Protein AF-A0A4Y7IN38-F1 (afdb_monomer)

Sequence (156 aa):
MLIAVIPCFYIYSQKESSSGGVGSVGTSLASLDLTDNRNEDHNEEEAWEEEGYEYDRALHVDRTYLKFMKRMNAFPEQCFRYSYGGKPLLATREIEKPGKCVICDGPQHYEMQLMPPLLFFLREACDSSTQYPEDWNWMTLITYTCSKVIPDLFLN

Mean predicted aligned error: 15.58 Å

Foldseek 3Di:
DDDLPLPPVPDDDDDDDPPDDDDDPDPPPDDDDDDDDDDDDDDDPPPPDPPDDPPPVVVPQDPLLVQLVVVCVVPVQDQKFFDWQDDDSDNDPDDDQDAADPPPSADKGWGMKGAQNNLVSVVVSDDPVDDDPPPPGDGMDTDIDGPDDDVPPVDD

Organism: Papaver somniferum (NCBI:txid3469)

Secondary structure (DSSP, 8-state):
-------GGG----PPP-------------------------------------HHHHTTS-HHHHHHHHHHHHSTT--EEE-TTS----SSS--PPP-B-TTT-PBEEEEEEE-TTHHHHHHHHS-TT----TT---S-EEEEEESS--TTSS--

pLDDT: mean 70.79, std 19.84, range [33.31, 94.12]

Solvent-accessible surface area (backbone atoms only — not comparable to full-atom values): 10754 Å² total; per-residue (Å²): 133,83,77,74,71,73,68,70,89,74,71,75,91,74,83,82,75,81,75,70,85,78,74,93,75,72,84,79,84,74,80,89,82,80,89,80,82,88,83,91,81,90,79,80,88,76,81,74,75,83,78,77,80,65,67,72,70,65,71,70,60,51,69,44,33,53,52,34,49,57,50,43,71,75,43,67,78,48,36,60,51,80,42,74,71,50,80,84,84,44,63,53,94,75,74,84,77,78,62,59,27,93,85,75,68,39,60,47,32,42,35,36,33,40,28,50,50,37,56,57,57,55,55,71,58,45,56,99,84,63,84,70,65,95,78,79,73,64,77,64,50,77,44,70,40,59,72,61,87,71,89,71,81,84,74,130

Radius of gyration: 23.97 Å; Cα contacts (8 Å, |Δi|>4): 118; chains: 1; bounding box: 71×48×46 Å

InterPro domains:
  IPR007320 Programmed cell death protein 2, C-terminal [PF04194] (62-148)

Structure (mmCIF, N/CA/C/O backbone):
data_AF-A0A4Y7IN38-F1
#
_entry.id   AF-A0A4Y7IN38-F1
#
loop_
_atom_site.group_PDB
_atom_site.id
_atom_site.type_symbol
_atom_site.label_atom_id
_atom_site.label_alt_id
_atom_site.label_comp_id
_atom_site.label_asym_id
_atom_site.label_entity_id
_atom_site.label_seq_id
_atom_site.pdbx_PDB_ins_code
_atom_site.Cartn_x
_atom_site.Cartn_y
_atom_site.Cartn_z
_atom_site.occupancy
_atom_site.B_iso_or_equiv
_atom_site.auth_seq_id
_atom_site.auth_comp_id
_atom_site.auth_asym_id
_atom_site.auth_atom_id
_atom_site.pdbx_PDB_model_num
ATOM 1 N N . MET A 1 1 ? -11.215 -17.875 -20.459 1.00 36.88 1 MET A N 1
ATOM 2 C CA . MET A 1 1 ? -11.097 -17.105 -19.206 1.00 36.88 1 MET A CA 1
ATOM 3 C C . MET A 1 1 ? -9.764 -17.502 -18.592 1.00 36.88 1 MET A C 1
ATOM 5 O O . MET A 1 1 ? -9.693 -18.516 -17.912 1.00 36.88 1 MET A O 1
ATOM 9 N N . LEU A 1 2 ? -8.679 -16.828 -18.976 1.00 40.97 2 LEU A N 1
ATOM 10 C CA . LEU A 1 2 ? -7.387 -17.047 -18.331 1.00 40.97 2 LEU A CA 1
ATOM 11 C C . LEU A 1 2 ? -7.443 -16.269 -17.021 1.00 40.97 2 LEU A C 1
ATOM 13 O O . LEU A 1 2 ? -7.558 -15.048 -17.021 1.00 40.97 2 LEU A O 1
ATOM 17 N N . ILE A 1 3 ? -7.477 -16.990 -15.906 1.00 47.12 3 ILE A N 1
ATOM 18 C CA . ILE A 1 3 ? -7.227 -16.385 -14.604 1.00 47.12 3 ILE A CA 1
ATOM 19 C C . ILE A 1 3 ? -5.763 -15.962 -14.664 1.00 47.12 3 ILE A C 1
ATOM 21 O O . ILE A 1 3 ? -4.897 -16.821 -14.826 1.00 47.12 3 ILE A O 1
ATOM 25 N N . ALA A 1 4 ? -5.495 -14.659 -14.595 1.00 50.00 4 ALA A N 1
ATOM 26 C CA . ALA A 1 4 ? -4.148 -14.149 -14.399 1.00 50.00 4 ALA A CA 1
ATOM 27 C C . ALA A 1 4 ? -3.661 -14.648 -13.033 1.00 50.00 4 ALA A C 1
ATOM 29 O O . ALA A 1 4 ? -3.913 -14.045 -11.990 1.00 50.00 4 ALA A O 1
ATOM 30 N N . VAL A 1 5 ? -3.042 -15.826 -13.022 1.00 48.16 5 VAL A N 1
ATOM 31 C CA . VAL A 1 5 ? -2.386 -16.363 -11.839 1.00 48.16 5 VAL A CA 1
ATOM 32 C C . VAL A 1 5 ? -1.049 -15.649 -11.770 1.00 48.16 5 VAL A C 1
ATOM 34 O O . VAL A 1 5 ? -0.117 -16.018 -12.480 1.00 48.16 5 VAL A O 1
ATOM 37 N N . ILE A 1 6 ? -0.959 -14.613 -10.933 1.00 54.38 6 ILE A N 1
ATOM 38 C CA . ILE A 1 6 ? 0.343 -14.067 -10.546 1.00 54.38 6 ILE A CA 1
ATOM 39 C C . ILE A 1 6 ? 1.104 -15.243 -9.927 1.00 54.38 6 ILE A C 1
ATOM 41 O O . ILE A 1 6 ? 0.622 -15.795 -8.931 1.00 54.38 6 ILE A O 1
ATOM 45 N N . PRO A 1 7 ? 2.232 -15.690 -10.509 1.00 50.72 7 PRO A N 1
ATOM 46 C CA . PRO A 1 7 ? 2.936 -16.850 -9.999 1.00 50.72 7 PRO A CA 1
ATOM 47 C C . PRO A 1 7 ? 3.332 -16.572 -8.548 1.00 50.72 7 PRO A C 1
ATOM 49 O O . PRO A 1 7 ? 4.190 -15.740 -8.259 1.00 50.72 7 PRO A O 1
ATOM 52 N N . CYS A 1 8 ? 2.707 -17.286 -7.615 1.00 52.59 8 CYS A N 1
ATOM 53 C CA . CYS A 1 8 ? 3.000 -17.226 -6.183 1.00 52.59 8 CYS A CA 1
ATOM 54 C C . CYS A 1 8 ? 4.453 -17.618 -5.851 1.00 52.59 8 CYS A C 1
ATOM 56 O O . CYS A 1 8 ? 4.895 -17.434 -4.721 1.00 52.59 8 CYS A O 1
ATOM 58 N N . PHE A 1 9 ? 5.214 -18.088 -6.845 1.00 52.72 9 PHE A N 1
ATOM 59 C CA . PHE A 1 9 ? 6.643 -18.376 -6.775 1.00 52.72 9 PHE A CA 1
ATOM 60 C C . PHE A 1 9 ? 7.527 -17.151 -6.479 1.00 52.72 9 PHE A C 1
ATOM 62 O O . PHE A 1 9 ? 8.660 -17.348 -6.055 1.00 52.72 9 PHE A O 1
ATOM 69 N N . TYR A 1 10 ? 7.028 -15.917 -6.635 1.00 57.59 10 TYR A N 1
ATOM 70 C CA . TYR A 1 10 ? 7.808 -14.691 -6.385 1.00 57.59 10 TYR A CA 1
ATOM 71 C C . TYR A 1 10 ? 7.416 -13.929 -5.111 1.00 57.59 10 TYR A C 1
ATOM 73 O O . TYR A 1 10 ? 8.027 -12.910 -4.788 1.00 57.59 10 TYR A O 1
ATOM 81 N N . ILE A 1 11 ? 6.410 -14.395 -4.362 1.00 64.25 11 ILE A N 1
ATOM 82 C CA . ILE A 1 11 ? 5.988 -13.721 -3.130 1.00 64.25 11 ILE A CA 1
ATOM 83 C C . ILE A 1 11 ? 6.757 -14.306 -1.947 1.00 64.25 11 ILE A C 1
ATOM 85 O O . ILE A 1 11 ? 6.380 -15.323 -1.365 1.00 64.25 11 ILE A O 1
ATOM 89 N N . TYR A 1 12 ? 7.837 -13.626 -1.570 1.00 67.69 12 TYR A N 1
ATOM 90 C CA . TYR A 1 12 ? 8.616 -13.954 -0.383 1.00 67.69 12 TYR A CA 1
ATOM 91 C C . TYR A 1 12 ? 8.226 -13.045 0.781 1.00 67.69 12 TYR A C 1
ATOM 93 O O . TYR A 1 12 ? 8.443 -11.833 0.759 1.00 67.69 12 TYR A O 1
ATOM 101 N N . SER A 1 13 ? 7.676 -13.643 1.834 1.00 76.75 13 SER A N 1
ATOM 102 C CA . SER A 1 13 ? 7.372 -12.926 3.071 1.00 76.75 13 SER A CA 1
ATOM 103 C C . SER A 1 13 ? 8.650 -12.696 3.869 1.00 76.75 13 SER A C 1
ATOM 105 O O . SER A 1 13 ? 9.215 -13.629 4.437 1.00 76.75 13 SER A 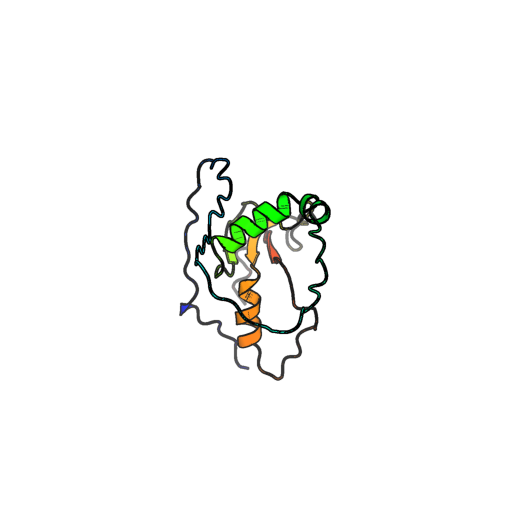O 1
ATOM 107 N N . GLN A 1 14 ? 9.086 -11.444 3.955 1.00 76.00 14 GLN A N 1
ATOM 108 C CA . GLN A 1 14 ? 10.153 -11.037 4.864 1.00 76.00 14 GLN A CA 1
ATOM 109 C C . GLN A 1 14 ? 9.563 -10.300 6.063 1.00 76.00 14 GLN A C 1
ATOM 111 O O . GLN A 1 14 ? 8.766 -9.372 5.918 1.00 76.00 14 GLN A O 1
ATOM 116 N N . LYS A 1 15 ? 9.965 -10.704 7.271 1.00 79.75 15 LYS A N 1
ATOM 117 C CA . LYS A 1 15 ? 9.632 -9.957 8.484 1.00 79.75 15 LYS A CA 1
ATOM 118 C C . LYS A 1 15 ? 10.530 -8.730 8.552 1.00 79.75 15 LYS A C 1
ATOM 120 O O . LYS A 1 15 ? 11.749 -8.863 8.607 1.00 79.75 15 LYS A O 1
ATOM 125 N N . GLU A 1 16 ? 9.934 -7.545 8.602 1.00 72.25 16 GLU A N 1
ATOM 126 C CA . GLU A 1 16 ? 10.705 -6.332 8.855 1.00 72.25 16 GLU A CA 1
ATOM 127 C C . GLU A 1 16 ? 11.335 -6.406 10.250 1.00 72.25 16 GLU A C 1
ATOM 129 O O . GLU A 1 16 ? 10.647 -6.594 11.260 1.00 72.25 16 GLU A O 1
ATOM 134 N N . SER A 1 17 ? 12.658 -6.263 10.314 1.00 66.19 17 SER A N 1
ATOM 135 C CA . SER A 1 17 ? 13.348 -6.048 11.577 1.00 66.19 17 SER A CA 1
ATOM 136 C C . SER A 1 17 ? 12.968 -4.660 12.089 1.00 66.19 17 SER A C 1
ATOM 138 O O . SER A 1 17 ? 13.066 -3.657 11.380 1.00 66.19 17 SER A O 1
ATOM 140 N N . SER A 1 18 ? 12.496 -4.582 13.333 1.00 55.97 18 SER A N 1
ATOM 141 C CA . SER A 1 18 ? 12.298 -3.297 13.991 1.00 55.97 18 SER A CA 1
ATOM 142 C C . SER A 1 18 ? 13.675 -2.671 14.184 1.00 55.97 18 SER A C 1
ATOM 144 O O . SER A 1 18 ? 14.373 -2.993 15.146 1.00 55.97 18 SER A O 1
ATOM 146 N N . SER A 1 19 ? 14.109 -1.812 13.264 1.00 53.41 19 SER A N 1
ATOM 147 C CA . SER A 1 19 ? 15.294 -1.000 13.498 1.00 53.41 19 SER A CA 1
ATOM 148 C C . SER A 1 19 ? 14.958 -0.047 14.648 1.00 53.41 19 SER A C 1
ATOM 150 O O . SER A 1 19 ? 14.307 0.982 14.447 1.00 53.41 19 SER A O 1
ATOM 152 N N . GLY A 1 20 ? 15.349 -0.425 15.869 1.00 48.22 20 GLY A N 1
ATOM 153 C CA . GLY A 1 20 ? 15.509 0.515 16.973 1.00 48.22 20 GLY A CA 1
ATOM 154 C C . GLY A 1 20 ? 16.339 1.699 16.479 1.00 48.22 20 GLY A C 1
ATOM 155 O O . GLY A 1 20 ? 17.227 1.513 15.650 1.00 48.22 20 GLY A O 1
ATOM 156 N N . GLY A 1 21 ? 15.946 2.901 16.905 1.00 55.44 21 GLY A N 1
ATOM 157 C CA . GLY A 1 21 ? 16.277 4.192 16.296 1.00 55.44 21 GLY A CA 1
ATOM 158 C C . GLY A 1 21 ? 17.640 4.285 15.610 1.00 55.44 21 GLY A C 1
ATOM 159 O O . GLY A 1 21 ? 18.664 3.937 16.184 1.00 55.44 21 GLY A O 1
ATOM 160 N N . VAL A 1 22 ? 17.661 4.836 14.398 1.00 43.09 22 VAL A N 1
ATOM 161 C CA . VAL A 1 22 ? 18.918 5.139 13.711 1.00 43.09 22 VAL A CA 1
ATOM 162 C C . VAL A 1 22 ? 18.973 6.630 13.438 1.00 43.09 22 VAL A C 1
ATOM 164 O O . VAL A 1 22 ? 18.251 7.148 12.585 1.00 43.09 22 VAL A O 1
ATOM 167 N N . GLY A 1 23 ? 19.779 7.289 14.271 1.00 39.50 23 GLY A N 1
ATOM 168 C CA . GLY A 1 23 ? 20.977 8.008 13.848 1.00 39.50 23 GLY A CA 1
ATOM 169 C C . GLY A 1 23 ? 20.860 8.871 12.599 1.00 39.50 23 GLY A C 1
ATOM 170 O O . GLY A 1 23 ? 20.551 8.395 11.508 1.00 39.50 23 GLY A O 1
ATOM 171 N N . SER A 1 24 ? 21.229 10.137 12.773 1.00 43.88 24 SER A N 1
ATOM 172 C CA . SER A 1 24 ? 21.687 11.017 11.704 1.00 43.88 24 SER A CA 1
ATOM 173 C C . SER A 1 24 ? 22.878 10.369 10.992 1.00 43.88 24 SER A C 1
ATOM 175 O O . SER A 1 24 ? 24.027 10.607 11.349 1.00 43.88 24 SER A O 1
ATOM 177 N N . VAL A 1 25 ? 22.614 9.515 10.007 1.00 41.53 25 VAL A N 1
ATOM 178 C CA . VAL A 1 25 ? 23.624 9.114 9.031 1.00 41.53 25 VAL A CA 1
ATOM 179 C C . VAL A 1 25 ? 23.548 10.168 7.941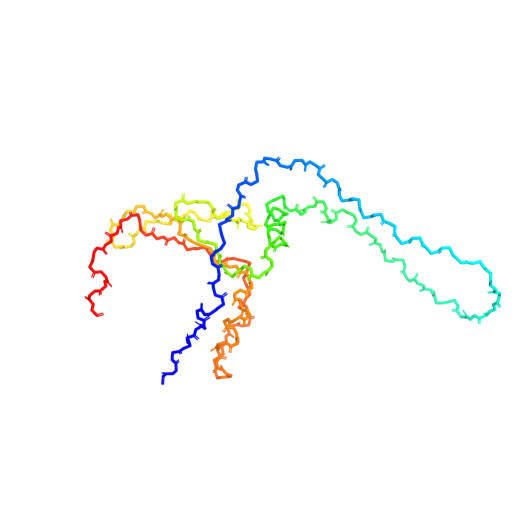 1.00 41.53 25 VAL A C 1
ATOM 181 O O . VAL A 1 25 ? 22.665 10.132 7.085 1.00 41.53 25 VAL A O 1
ATOM 184 N N . GLY A 1 26 ? 24.409 11.176 8.075 1.00 41.59 26 GLY A N 1
ATOM 185 C CA . GLY A 1 26 ? 24.676 12.126 7.010 1.00 41.59 26 GLY A CA 1
ATOM 186 C C . GLY A 1 26 ? 25.186 11.361 5.797 1.00 41.59 26 GLY A C 1
ATOM 187 O O . GLY A 1 26 ? 26.063 10.506 5.917 1.00 41.59 26 GLY A O 1
ATOM 188 N N . THR A 1 27 ? 24.600 11.639 4.640 1.00 39.00 27 THR A N 1
ATOM 189 C CA . THR A 1 27 ? 25.072 11.118 3.364 1.00 39.00 27 THR A CA 1
ATOM 190 C C . THR A 1 27 ? 26.417 11.771 3.063 1.00 39.00 27 THR A C 1
ATOM 192 O O . THR A 1 27 ? 26.475 12.866 2.515 1.00 39.00 27 THR A O 1
ATOM 195 N N . SER A 1 28 ? 27.511 11.118 3.446 1.00 49.44 28 SER A N 1
ATOM 196 C CA . SER A 1 28 ? 28.820 11.378 2.858 1.00 49.44 28 SER A CA 1
ATOM 197 C C . SER A 1 28 ? 28.836 10.739 1.473 1.00 49.44 28 SER A C 1
ATOM 199 O O . SER A 1 28 ? 29.200 9.572 1.328 1.00 49.44 28 SER A O 1
ATOM 201 N N . LEU A 1 29 ? 28.407 11.487 0.458 1.00 45.41 29 LEU A N 1
ATOM 202 C CA . LEU A 1 29 ? 28.799 11.197 -0.915 1.00 45.41 29 LEU A CA 1
ATOM 203 C C . LEU A 1 29 ? 30.174 11.843 -1.120 1.00 45.41 29 LEU A C 1
ATOM 205 O O . LEU A 1 29 ? 30.283 12.988 -1.546 1.00 45.41 29 LEU A O 1
ATOM 209 N N . ALA A 1 30 ? 31.217 11.142 -0.685 1.00 38.88 30 ALA A N 1
ATOM 210 C CA . ALA A 1 30 ? 32.591 11.552 -0.913 1.00 38.88 30 ALA A CA 1
ATOM 211 C C . ALA A 1 30 ? 33.090 10.961 -2.238 1.00 38.88 30 ALA A C 1
ATOM 213 O O . ALA A 1 30 ? 33.074 9.746 -2.422 1.00 38.88 30 ALA A O 1
ATOM 214 N N . SER A 1 31 ? 33.580 11.867 -3.085 1.00 42.72 31 SER A N 1
ATOM 215 C CA . SER A 1 31 ? 34.783 11.710 -3.907 1.00 42.72 31 SER A CA 1
ATOM 216 C C . SER A 1 31 ? 34.709 10.818 -5.150 1.00 42.72 31 SER A C 1
ATOM 218 O O . SER A 1 31 ? 34.918 9.610 -5.096 1.00 42.72 31 SER A O 1
ATOM 220 N N . LEU A 1 32 ? 34.604 11.475 -6.307 1.00 33.31 32 LEU A N 1
ATOM 221 C CA . LEU A 1 32 ? 35.425 11.118 -7.463 1.00 33.31 32 LEU A CA 1
ATOM 222 C C . LEU A 1 32 ? 36.453 12.241 -7.647 1.00 33.31 32 LEU A C 1
ATOM 224 O O . LEU A 1 32 ? 36.167 13.260 -8.265 1.00 33.31 32 LEU A O 1
ATOM 228 N N . ASP A 1 33 ? 37.623 12.059 -7.034 1.00 42.44 33 ASP A N 1
ATOM 229 C CA . ASP A 1 33 ? 38.844 12.773 -7.405 1.00 42.44 33 ASP A CA 1
ATOM 230 C C . ASP A 1 33 ? 39.419 12.075 -8.642 1.00 42.44 33 ASP A C 1
ATOM 232 O O . ASP A 1 33 ? 39.716 10.879 -8.601 1.00 42.44 33 ASP A O 1
ATOM 236 N N . LEU A 1 34 ? 39.596 12.817 -9.730 1.00 40.16 34 LEU A N 1
ATOM 237 C CA . LEU A 1 34 ? 40.468 12.429 -10.833 1.00 40.16 34 LEU A CA 1
ATOM 238 C C . LEU A 1 34 ? 41.489 13.549 -11.004 1.00 40.16 34 LEU A C 1
ATOM 240 O O . LEU A 1 34 ? 41.241 14.558 -11.658 1.00 40.16 34 LEU A O 1
ATOM 244 N N . THR A 1 35 ? 42.644 13.374 -10.367 1.00 45.03 35 THR A N 1
ATOM 245 C CA . THR A 1 35 ? 43.861 14.094 -10.730 1.00 45.03 35 THR A CA 1
ATOM 246 C C . THR A 1 35 ? 44.426 13.470 -12.000 1.00 45.03 35 THR A C 1
ATOM 248 O O . THR A 1 35 ? 44.834 12.309 -11.958 1.00 45.03 35 THR A O 1
ATOM 251 N N . ASP A 1 36 ? 44.522 14.230 -13.089 1.00 35.22 36 ASP A N 1
ATOM 252 C CA . ASP A 1 36 ? 45.486 13.932 -14.149 1.00 35.22 36 ASP A CA 1
ATOM 253 C C . ASP A 1 36 ? 46.129 15.215 -14.687 1.00 35.22 36 ASP A C 1
ATOM 255 O O . ASP A 1 36 ? 45.533 16.292 -14.708 1.00 35.22 36 ASP A O 1
ATOM 259 N N . ASN A 1 37 ? 47.408 15.102 -15.021 1.00 42.06 37 ASN A N 1
ATOM 260 C CA . ASN A 1 37 ? 48.364 16.186 -15.161 1.00 42.06 37 ASN A CA 1
ATOM 261 C C . ASN A 1 37 ? 48.818 16.272 -16.632 1.00 42.06 37 ASN A C 1
ATOM 263 O O . ASN A 1 37 ? 49.516 15.379 -17.095 1.00 42.06 37 ASN A O 1
ATOM 267 N N . ARG A 1 38 ? 48.485 17.394 -17.299 1.00 41.78 38 ARG A N 1
ATOM 268 C CA . ARG A 1 38 ? 49.018 17.956 -18.571 1.00 41.78 38 ARG A CA 1
ATOM 269 C C . ARG A 1 38 ? 48.920 17.131 -19.870 1.00 41.78 38 ARG A C 1
ATOM 271 O O . ARG A 1 38 ? 49.553 16.093 -19.993 1.00 41.78 38 ARG A O 1
ATOM 278 N N . ASN A 1 39 ? 48.305 17.731 -20.902 1.00 35.03 39 ASN A N 1
ATOM 279 C CA . ASN A 1 39 ? 48.947 18.164 -22.163 1.00 35.03 39 ASN A CA 1
ATOM 280 C C . ASN A 1 39 ? 47.994 19.076 -22.975 1.00 35.03 39 ASN A C 1
ATOM 282 O O . ASN A 1 39 ? 46.778 18.936 -22.890 1.00 35.03 39 ASN A O 1
ATOM 286 N N . GLU A 1 40 ? 48.571 20.039 -23.698 1.00 45.84 40 GLU A N 1
ATOM 287 C CA . GLU A 1 40 ? 47.926 21.050 -24.555 1.00 45.84 40 GLU A CA 1
ATOM 288 C C . GLU A 1 40 ? 47.359 20.424 -25.848 1.00 45.84 40 GLU A C 1
ATOM 290 O O . GLU A 1 40 ? 48.037 19.589 -26.439 1.00 45.84 40 GLU A O 1
ATOM 295 N N . ASP A 1 41 ? 46.144 20.799 -26.278 1.00 33.59 41 ASP A N 1
ATOM 296 C CA . ASP A 1 41 ? 45.873 21.435 -27.588 1.00 33.59 41 ASP A CA 1
ATOM 297 C C . ASP A 1 41 ? 44.375 21.445 -27.973 1.00 33.59 41 ASP A C 1
ATOM 299 O O . ASP A 1 41 ? 43.682 20.434 -27.912 1.00 33.59 41 ASP A O 1
ATOM 303 N N . HIS A 1 42 ? 43.926 22.637 -28.391 1.00 48.34 42 HIS A N 1
ATOM 304 C CA . HIS A 1 42 ? 42.778 22.993 -29.241 1.00 48.34 42 HIS A CA 1
ATOM 305 C C . HIS A 1 42 ? 41.564 22.042 -29.343 1.00 48.34 42 HIS A C 1
ATOM 307 O O . HIS A 1 42 ? 41.607 21.086 -30.112 1.00 48.34 42 HIS A O 1
ATOM 313 N N . ASN A 1 43 ? 40.411 22.444 -28.780 1.00 39.91 43 ASN A N 1
ATOM 314 C CA . ASN A 1 43 ? 39.164 22.517 -29.558 1.00 39.91 43 ASN A CA 1
ATOM 315 C C . ASN A 1 43 ? 38.069 23.358 -28.869 1.00 39.91 43 ASN A C 1
ATOM 317 O O . ASN A 1 43 ? 37.826 23.188 -27.683 1.00 39.91 43 ASN A O 1
ATOM 321 N N . GLU A 1 44 ? 37.455 24.248 -29.653 1.00 52.19 44 GLU A N 1
ATOM 322 C CA . GLU A 1 44 ? 36.080 24.776 -29.565 1.00 52.19 44 GLU A CA 1
ATOM 323 C C . GLU A 1 44 ? 35.451 24.895 -28.158 1.00 52.19 44 GLU A C 1
ATOM 325 O O . GLU A 1 44 ? 34.963 23.926 -27.585 1.00 52.19 44 GLU A O 1
ATOM 330 N N . GLU A 1 45 ? 35.418 26.123 -27.628 1.00 47.81 45 GLU A N 1
ATOM 331 C CA . GLU A 1 45 ? 34.735 26.484 -26.381 1.00 47.81 45 GLU A CA 1
ATOM 332 C C . GLU A 1 45 ? 33.218 26.230 -26.494 1.00 47.81 45 GLU A C 1
ATOM 334 O O . GLU A 1 45 ? 32.450 27.100 -26.909 1.00 47.81 45 GLU A O 1
ATOM 339 N N . GLU A 1 46 ? 32.768 25.030 -26.126 1.00 52.66 46 GLU A N 1
ATOM 340 C CA . GLU A 1 46 ? 31.357 24.781 -25.837 1.00 52.66 46 GLU A CA 1
ATOM 341 C C . GLU A 1 46 ? 30.976 25.597 -24.596 1.00 52.66 46 GLU A C 1
ATOM 343 O O . GLU A 1 46 ? 31.416 25.327 -23.476 1.00 52.66 46 GLU A O 1
ATOM 348 N N . ALA A 1 47 ? 30.184 26.648 -24.810 1.00 46.28 47 ALA A N 1
ATOM 349 C CA . ALA A 1 47 ? 29.596 27.450 -23.751 1.00 46.28 47 ALA A CA 1
ATOM 350 C C . ALA A 1 47 ? 28.551 26.603 -23.011 1.00 46.28 47 ALA A C 1
ATOM 352 O O . ALA A 1 47 ? 27.377 26.583 -23.374 1.00 46.28 47 ALA A O 1
ATOM 353 N N . TRP A 1 48 ? 29.000 25.869 -21.995 1.00 57.75 48 TRP A N 1
ATOM 354 C CA . TRP A 1 48 ? 28.129 25.169 -21.060 1.00 57.75 48 TRP A CA 1
ATOM 355 C C . TRP A 1 48 ? 27.217 26.192 -20.382 1.00 57.75 48 TRP A C 1
ATOM 357 O O . TRP A 1 48 ? 27.686 27.040 -19.620 1.00 57.75 48 TRP A O 1
ATOM 367 N N . GLU A 1 49 ? 25.920 26.147 -20.691 1.00 54.78 49 GLU A N 1
ATOM 368 C CA . GLU A 1 49 ? 24.926 26.934 -19.968 1.00 54.78 49 GLU A CA 1
ATOM 369 C C . GLU A 1 49 ? 24.974 26.533 -18.488 1.00 54.78 49 GLU A C 1
ATOM 371 O O . GLU A 1 49 ? 24.928 25.353 -18.137 1.00 54.78 49 GLU A O 1
ATOM 376 N N . GLU A 1 50 ? 25.127 27.527 -17.614 1.00 56.16 50 GLU A N 1
ATOM 377 C CA . GLU A 1 50 ? 25.145 27.349 -16.166 1.00 56.16 50 GLU A CA 1
ATOM 378 C C . GLU A 1 50 ? 23.770 26.833 -15.711 1.00 56.16 50 GLU A C 1
ATOM 380 O O . GLU A 1 50 ? 22.827 27.604 -15.523 1.00 56.16 50 GLU A O 1
ATOM 385 N N . GLU A 1 51 ? 23.630 25.514 -15.555 1.00 59.88 51 GLU A N 1
ATOM 386 C CA . GLU A 1 51 ? 22.451 24.936 -14.916 1.00 59.88 51 GLU A CA 1
ATOM 387 C C . GLU A 1 51 ? 22.406 25.396 -13.452 1.00 59.88 51 GLU A C 1
ATOM 389 O O . GLU A 1 51 ? 23.188 24.966 -12.599 1.00 59.88 51 GLU A O 1
ATOM 394 N N . GLY A 1 52 ? 21.484 26.309 -13.150 1.00 59.66 52 GLY A N 1
ATOM 395 C CA . GLY A 1 52 ? 21.256 26.788 -11.794 1.00 59.66 52 GLY A CA 1
ATOM 396 C C . GLY A 1 52 ? 20.780 25.655 -10.884 1.00 59.66 52 GLY A C 1
ATOM 397 O O . GLY A 1 52 ? 19.659 25.165 -11.020 1.00 59.66 52 GLY A O 1
ATOM 398 N N . TYR A 1 53 ? 21.608 25.268 -9.912 1.00 64.19 53 TYR A N 1
ATOM 399 C CA . TYR A 1 53 ? 21.217 24.347 -8.844 1.00 64.19 53 TYR A CA 1
ATOM 400 C C . TYR A 1 53 ? 20.051 24.942 -8.030 1.00 64.19 53 TYR A C 1
ATOM 402 O O . TYR A 1 53 ? 20.244 25.837 -7.205 1.00 64.19 53 TYR A O 1
ATOM 410 N N . GLU A 1 54 ? 18.830 24.428 -8.213 1.00 58.25 54 GLU A N 1
ATOM 411 C CA . GLU A 1 54 ? 17.646 24.821 -7.431 1.00 58.25 54 GLU A CA 1
ATOM 412 C C . GLU A 1 54 ? 17.681 24.221 -6.008 1.00 58.25 54 GLU A C 1
ATOM 414 O O . GLU A 1 54 ? 16.894 23.342 -5.648 1.00 58.25 54 GLU A O 1
ATOM 419 N N . TYR A 1 55 ? 18.592 24.711 -5.163 1.00 56.09 55 TYR A N 1
ATOM 420 C CA . TYR A 1 55 ? 18.726 24.288 -3.762 1.00 56.09 55 TYR A CA 1
ATOM 421 C C . TYR A 1 55 ? 17.421 24.482 -2.956 1.00 56.09 55 TYR A C 1
ATOM 423 O O . TYR A 1 55 ? 17.060 23.647 -2.123 1.00 56.09 55 TYR A O 1
ATOM 431 N N . ASP A 1 56 ? 16.652 25.534 -3.253 1.00 49.34 56 ASP A N 1
ATOM 432 C CA . ASP A 1 56 ? 15.455 25.910 -2.486 1.00 49.34 56 ASP A CA 1
ATOM 433 C C . ASP A 1 56 ? 14.211 25.047 -2.768 1.00 49.34 56 ASP A C 1
ATOM 435 O O . ASP A 1 56 ? 13.367 24.871 -1.881 1.00 49.34 56 ASP A O 1
ATOM 439 N N . ARG A 1 57 ? 14.091 24.435 -3.957 1.00 51.06 57 ARG A N 1
ATOM 440 C CA . ARG A 1 57 ? 12.977 23.515 -4.270 1.00 51.06 57 ARG A CA 1
ATOM 441 C C . ARG A 1 57 ? 13.123 22.164 -3.570 1.00 51.06 57 ARG A C 1
ATOM 443 O O . ARG A 1 57 ? 12.117 21.548 -3.217 1.00 51.06 57 ARG A O 1
ATOM 450 N N . ALA A 1 58 ? 14.353 21.741 -3.280 1.00 51.59 58 ALA A N 1
ATOM 451 C CA . ALA A 1 58 ? 14.634 20.506 -2.549 1.00 51.59 58 ALA A CA 1
ATOM 452 C C . ALA A 1 58 ? 14.262 20.585 -1.051 1.00 51.59 58 ALA A C 1
ATOM 454 O O . ALA A 1 58 ? 13.964 19.562 -0.431 1.00 51.59 58 ALA A O 1
ATOM 455 N N . LEU A 1 59 ? 14.219 21.788 -0.462 1.00 51.75 59 LEU A N 1
ATOM 456 C CA . LEU A 1 59 ? 13.912 21.992 0.963 1.00 51.75 59 LEU A CA 1
ATOM 457 C C . LEU A 1 59 ? 12.422 21.838 1.315 1.00 51.75 59 LEU A C 1
ATOM 459 O O . LEU A 1 59 ? 12.091 21.616 2.481 1.00 51.75 59 LEU A O 1
ATOM 463 N N . HIS A 1 60 ? 11.522 21.914 0.330 1.00 53.91 60 HIS A N 1
ATOM 464 C CA . HIS A 1 60 ? 10.078 21.737 0.530 1.00 53.91 60 HIS A CA 1
ATOM 465 C C . HIS A 1 60 ? 9.602 20.283 0.395 1.00 53.91 60 HIS A C 1
ATOM 467 O O . HIS A 1 60 ? 8.400 20.022 0.484 1.00 53.91 60 HIS A O 1
ATOM 473 N N . VAL A 1 61 ? 10.510 19.317 0.213 1.00 61.28 61 VAL A N 1
ATOM 474 C CA . VAL A 1 61 ? 10.120 17.906 0.174 1.00 61.28 61 VAL A CA 1
ATOM 475 C C . VAL A 1 61 ? 9.610 17.484 1.551 1.00 61.28 61 VAL A C 1
ATOM 477 O O . VAL A 1 61 ? 10.308 17.554 2.565 1.00 61.28 61 VAL A O 1
ATOM 480 N N . ASP A 1 62 ? 8.355 17.040 1.589 1.00 81.44 62 ASP A N 1
ATOM 481 C CA . ASP A 1 62 ? 7.696 16.651 2.824 1.00 81.44 62 ASP A CA 1
ATOM 482 C C . ASP A 1 62 ? 8.478 15.538 3.544 1.00 81.44 62 ASP A C 1
ATOM 484 O O . ASP A 1 62 ? 8.794 14.495 2.970 1.00 81.44 62 ASP A O 1
ATOM 488 N N . ARG A 1 63 ? 8.745 15.715 4.846 1.00 86.50 63 ARG A N 1
ATOM 489 C CA . ARG A 1 63 ? 9.374 14.689 5.696 1.00 86.50 63 ARG A CA 1
ATOM 490 C C . ARG A 1 63 ? 8.636 13.349 5.628 1.00 86.50 63 ARG A C 1
ATOM 492 O O . ARG A 1 63 ? 9.264 12.307 5.816 1.00 86.50 63 ARG A O 1
ATOM 499 N N . THR A 1 64 ? 7.323 13.367 5.398 1.00 88.69 64 THR A N 1
ATOM 500 C CA . THR A 1 64 ? 6.508 12.162 5.173 1.00 88.69 64 THR A CA 1
ATOM 501 C C . THR A 1 64 ? 6.951 11.436 3.908 1.00 88.69 64 THR A C 1
ATOM 503 O O . THR A 1 64 ? 7.314 10.263 3.977 1.00 88.69 64 THR A O 1
ATOM 506 N N . TYR A 1 65 ? 7.052 12.163 2.794 1.00 89.88 65 TYR A N 1
ATOM 507 C CA . TYR A 1 65 ? 7.546 11.637 1.527 1.00 89.88 65 TYR A CA 1
ATOM 508 C C . TYR A 1 65 ? 8.993 11.140 1.629 1.00 89.88 65 TYR A C 1
ATOM 510 O O . TYR A 1 65 ? 9.302 10.053 1.155 1.00 89.88 65 TYR A O 1
ATOM 518 N N . LEU A 1 66 ? 9.881 11.852 2.333 1.00 90.56 66 LEU A N 1
ATOM 519 C CA . LEU A 1 66 ? 11.258 11.380 2.548 1.00 90.56 66 LEU A CA 1
ATOM 520 C C . LEU A 1 66 ? 11.311 10.052 3.318 1.00 90.56 66 LEU A C 1
ATOM 522 O O . LEU A 1 66 ? 12.111 9.178 2.990 1.00 90.56 66 LEU A O 1
ATOM 526 N N . LYS A 1 67 ? 10.453 9.863 4.332 1.00 89.44 67 LYS A N 1
ATOM 527 C CA . LYS A 1 67 ? 10.343 8.579 5.050 1.00 89.44 67 LYS A CA 1
ATOM 528 C C . LYS A 1 67 ? 9.800 7.474 4.149 1.00 89.44 67 LYS A C 1
ATOM 530 O O . LYS A 1 67 ? 10.298 6.350 4.222 1.00 89.44 67 LYS A O 1
ATOM 535 N N . PHE A 1 68 ? 8.812 7.796 3.317 1.00 91.75 68 PHE A N 1
ATOM 536 C CA . PHE A 1 68 ? 8.277 6.890 2.307 1.00 91.75 68 PHE A CA 1
ATOM 537 C C . PHE A 1 68 ? 9.375 6.446 1.335 1.00 91.75 68 PHE A C 1
ATOM 539 O O . PHE A 1 68 ? 9.646 5.253 1.224 1.00 91.75 68 PHE A O 1
ATOM 546 N N . MET A 1 69 ? 10.090 7.396 0.729 1.00 91.62 69 MET A N 1
ATOM 547 C CA . MET A 1 69 ? 11.165 7.124 -0.227 1.00 91.62 69 MET A CA 1
ATOM 548 C C . MET A 1 69 ? 12.332 6.368 0.398 1.00 91.62 69 MET A C 1
ATOM 550 O O . MET A 1 69 ? 12.828 5.410 -0.188 1.00 91.62 69 MET A O 1
ATOM 554 N N . LYS A 1 70 ? 12.735 6.721 1.625 1.00 91.75 70 LYS A N 1
ATOM 555 C CA . LYS A 1 70 ? 13.757 5.964 2.361 1.00 91.75 70 LYS A CA 1
ATOM 556 C C . LYS A 1 70 ? 13.366 4.493 2.501 1.00 91.75 70 LYS A C 1
ATOM 558 O O . LYS A 1 70 ? 14.225 3.623 2.398 1.00 91.75 70 LYS A O 1
ATOM 563 N N . ARG A 1 71 ? 12.084 4.210 2.751 1.00 89.62 71 ARG A N 1
ATOM 564 C CA . ARG A 1 71 ? 11.598 2.835 2.862 1.00 89.62 71 ARG A CA 1
ATOM 565 C C . ARG A 1 71 ? 11.538 2.138 1.504 1.00 89.62 71 ARG A C 1
ATOM 567 O O . ARG A 1 71 ? 11.996 1.005 1.425 1.00 89.62 71 ARG A O 1
ATOM 574 N N . MET A 1 72 ? 11.031 2.812 0.474 1.00 89.88 72 MET A N 1
ATOM 575 C CA . MET A 1 72 ? 11.002 2.303 -0.902 1.00 89.88 72 MET A CA 1
ATOM 576 C C . MET A 1 72 ? 12.394 1.885 -1.382 1.00 89.88 72 MET A C 1
ATOM 578 O O . MET A 1 72 ? 12.567 0.778 -1.875 1.00 89.88 72 MET A O 1
ATOM 582 N N . ASN A 1 73 ? 13.402 2.725 -1.150 1.00 90.62 73 ASN A N 1
ATOM 583 C CA . ASN A 1 73 ? 14.776 2.451 -1.573 1.00 90.62 73 ASN A CA 1
ATOM 584 C C . ASN A 1 73 ? 15.432 1.300 -0.796 1.00 90.62 73 ASN A C 1
ATOM 586 O O . ASN A 1 73 ? 16.335 0.654 -1.313 1.00 90.62 73 ASN A O 1
ATOM 590 N N . ALA A 1 74 ? 14.997 1.035 0.441 1.00 90.06 74 ALA A N 1
ATOM 591 C CA . ALA A 1 74 ? 15.499 -0.094 1.222 1.00 90.06 74 ALA A CA 1
ATOM 592 C C . ALA A 1 74 ? 14.938 -1.445 0.742 1.00 90.06 74 ALA A C 1
ATOM 594 O O . ALA A 1 74 ? 15.583 -2.470 0.943 1.00 90.06 74 ALA A O 1
ATOM 595 N N . PHE A 1 75 ? 13.751 -1.448 0.125 1.00 89.00 75 PHE A N 1
ATOM 596 C CA . PHE A 1 75 ? 13.063 -2.653 -0.348 1.00 89.00 75 PHE A CA 1
ATOM 597 C C . PHE A 1 75 ? 12.428 -2.419 -1.733 1.00 89.00 75 PHE A C 1
ATOM 599 O O . PHE A 1 75 ? 11.201 -2.427 -1.854 1.00 89.00 75 PHE A O 1
ATOM 606 N N . PRO A 1 76 ? 13.236 -2.204 -2.786 1.00 89.44 76 PRO A N 1
ATOM 607 C CA . PRO A 1 76 ? 12.745 -1.751 -4.091 1.00 89.44 76 PRO A CA 1
ATOM 608 C C . PRO A 1 76 ? 11.838 -2.761 -4.810 1.00 89.44 76 PRO A C 1
ATOM 610 O O . PRO A 1 76 ? 11.030 -2.360 -5.638 1.00 89.44 76 PRO A O 1
ATOM 613 N N . GLU A 1 77 ? 11.927 -4.051 -4.480 1.00 87.75 77 GLU A N 1
ATOM 614 C CA . GLU A 1 77 ? 11.101 -5.120 -5.070 1.00 87.75 77 GLU A CA 1
ATOM 615 C C . GLU A 1 77 ? 9.828 -5.423 -4.255 1.00 87.75 77 GLU A C 1
ATOM 617 O O . GLU A 1 77 ? 9.010 -6.266 -4.631 1.00 87.75 77 GLU A O 1
ATOM 622 N N . GLN A 1 78 ? 9.633 -4.754 -3.112 1.00 88.75 78 GLN A N 1
ATOM 623 C CA . GLN A 1 78 ? 8.494 -5.010 -2.234 1.00 88.75 78 GLN A CA 1
ATOM 624 C C . GLN A 1 78 ? 7.192 -4.600 -2.924 1.00 88.75 78 GLN A C 1
ATOM 626 O O . GLN A 1 78 ? 6.925 -3.416 -3.087 1.00 88.75 78 GLN A O 1
ATOM 631 N N . CYS A 1 79 ? 6.360 -5.579 -3.281 1.00 90.81 79 CYS A N 1
ATOM 632 C CA . CYS A 1 79 ? 5.074 -5.348 -3.948 1.00 90.81 79 CYS A CA 1
ATOM 633 C C . CYS A 1 79 ? 3.9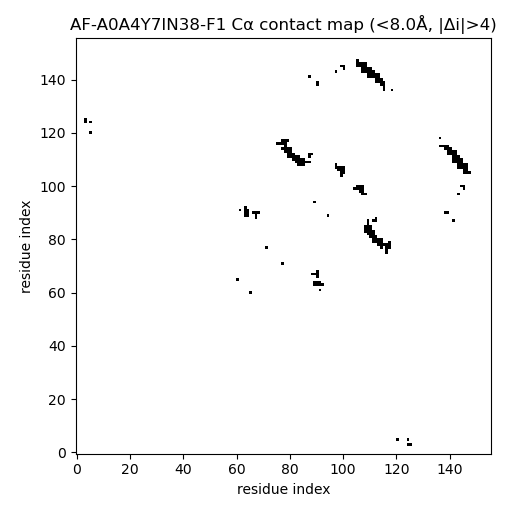15 -5.089 -2.975 1.00 90.81 79 CYS A C 1
ATOM 635 O O . CYS A 1 79 ? 2.940 -4.430 -3.332 1.00 90.81 79 CYS A O 1
ATOM 637 N N . PHE A 1 80 ? 4.006 -5.581 -1.737 1.00 91.31 80 PHE A N 1
ATOM 638 C CA . PHE A 1 80 ? 3.018 -5.307 -0.695 1.00 91.31 80 PHE A CA 1
ATOM 639 C C . PHE A 1 80 ? 3.627 -5.367 0.710 1.00 91.31 80 PHE A C 1
ATOM 641 O O . PHE A 1 80 ? 4.668 -5.982 0.942 1.00 91.31 80 PHE A O 1
ATOM 648 N N . ARG A 1 81 ? 2.949 -4.726 1.664 1.00 91.88 81 ARG A N 1
ATOM 649 C CA . ARG A 1 81 ? 3.256 -4.722 3.096 1.00 91.88 81 ARG A CA 1
ATOM 650 C C . ARG A 1 81 ? 2.024 -5.139 3.879 1.00 91.88 81 ARG A C 1
ATOM 652 O O . ARG A 1 81 ? 1.095 -4.352 4.053 1.00 91.88 81 ARG A O 1
ATOM 659 N N . TYR A 1 82 ? 2.026 -6.362 4.387 1.00 91.75 82 TYR A N 1
ATOM 660 C CA . TYR A 1 82 ? 0.976 -6.844 5.277 1.00 91.75 82 TYR A CA 1
ATOM 661 C C . TYR A 1 82 ? 1.283 -6.472 6.729 1.00 91.75 82 TYR A C 1
ATOM 663 O O . TYR A 1 82 ? 2.387 -6.719 7.214 1.00 91.75 82 TYR A O 1
ATOM 671 N N . SER A 1 83 ? 0.322 -5.871 7.434 1.00 89.94 83 SER A N 1
ATOM 672 C CA . SER A 1 83 ? 0.455 -5.597 8.868 1.00 89.94 83 SER A CA 1
ATOM 673 C C . SER A 1 83 ? -0.915 -5.297 9.481 1.00 89.94 83 SER A C 1
ATOM 675 O O . SER A 1 83 ? -1.218 -4.143 9.774 1.00 89.94 83 SER A O 1
ATOM 677 N N . TYR A 1 84 ? -1.711 -6.334 9.734 1.00 91.69 84 TYR A N 1
ATOM 678 C CA . TYR A 1 84 ? -3.034 -6.215 10.357 1.00 91.69 84 TYR A CA 1
ATOM 679 C C . TYR A 1 84 ? -3.033 -5.349 11.630 1.00 91.69 84 TYR A C 1
ATOM 681 O O . TYR A 1 84 ? -2.233 -5.563 12.542 1.00 91.69 84 TYR A O 1
ATOM 689 N N . GLY A 1 85 ? -3.911 -4.343 11.685 1.00 89.38 85 GLY A N 1
ATOM 690 C CA . GLY A 1 85 ? -4.016 -3.382 12.793 1.00 89.38 85 GLY A CA 1
ATOM 691 C C . GLY A 1 85 ? -2.835 -2.406 12.919 1.00 89.38 85 GLY A C 1
ATOM 692 O O . GLY A 1 85 ? -2.777 -1.627 13.871 1.00 89.38 85 GLY A O 1
ATOM 693 N N . GLY A 1 86 ? -1.886 -2.448 11.983 1.00 90.25 86 GLY A N 1
ATOM 694 C CA . GLY A 1 86 ? -0.702 -1.597 11.956 1.00 90.25 86 GLY A CA 1
ATOM 695 C C . GLY A 1 86 ? -0.951 -0.194 11.404 1.00 90.25 86 GLY A C 1
ATOM 696 O O . GLY A 1 86 ? -2.076 0.302 11.344 1.00 90.25 86 GLY A O 1
ATOM 697 N N . LYS A 1 87 ? 0.141 0.462 10.996 1.00 89.75 87 LYS A N 1
ATOM 698 C CA . LYS A 1 87 ? 0.113 1.792 10.373 1.00 89.75 87 LYS A CA 1
ATOM 699 C C . LYS A 1 87 ? 0.649 1.719 8.938 1.00 89.75 87 LYS A C 1
ATOM 701 O O . LYS A 1 87 ? 1.724 1.140 8.746 1.00 89.75 87 LYS A O 1
ATOM 706 N N . PRO A 1 88 ? -0.042 2.324 7.956 1.00 91.75 88 PRO A N 1
ATOM 707 C CA . PRO A 1 88 ? 0.451 2.398 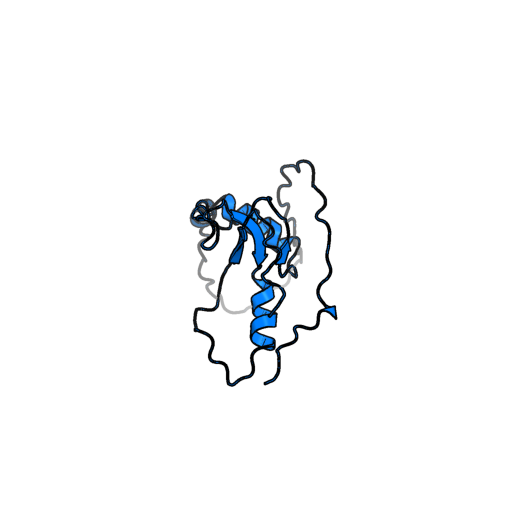6.585 1.00 91.75 88 PRO A CA 1
ATOM 708 C C . PRO A 1 88 ? 1.695 3.291 6.481 1.00 91.75 88 PRO A C 1
ATOM 710 O O . PRO A 1 88 ? 1.890 4.217 7.274 1.00 91.75 88 PRO A O 1
ATOM 713 N N . LEU A 1 89 ? 2.532 3.030 5.475 1.00 91.19 89 LEU A N 1
ATOM 714 C CA . LEU A 1 89 ? 3.630 3.915 5.092 1.00 91.19 89 LEU A CA 1
ATOM 715 C C . LEU A 1 89 ? 3.076 5.030 4.195 1.00 91.19 89 LEU A C 1
ATOM 717 O O . LEU A 1 89 ? 2.770 4.798 3.031 1.00 91.19 89 LEU A O 1
ATOM 721 N N . LEU A 1 90 ? 2.937 6.239 4.726 1.00 91.00 90 LEU A N 1
ATOM 722 C CA . LEU A 1 90 ? 2.307 7.341 3.999 1.00 91.00 90 LEU A CA 1
ATOM 723 C C . LEU A 1 90 ? 3.300 8.089 3.107 1.00 91.00 90 LEU A C 1
ATOM 725 O O . LEU A 1 90 ? 4.391 8.419 3.565 1.00 91.00 90 LEU A O 1
ATOM 729 N N . ALA A 1 91 ? 2.892 8.404 1.875 1.00 88.31 91 ALA A N 1
ATOM 730 C CA . ALA A 1 91 ? 3.606 9.326 0.986 1.00 88.31 91 ALA A CA 1
ATOM 731 C C . ALA A 1 91 ? 3.198 10.797 1.213 1.00 88.31 91 ALA A C 1
ATOM 733 O O . ALA A 1 91 ? 3.969 11.705 0.912 1.00 88.31 91 ALA A O 1
ATOM 734 N N . THR A 1 92 ? 2.012 11.026 1.783 1.00 87.06 92 THR A N 1
ATOM 735 C CA . THR A 1 92 ? 1.412 12.339 2.065 1.00 87.06 92 THR A CA 1
ATOM 736 C C . THR A 1 92 ? 1.050 12.462 3.547 1.00 87.06 92 THR A C 1
ATOM 738 O O . THR A 1 92 ? 0.903 11.461 4.247 1.00 87.06 92 THR A O 1
ATOM 741 N N . ARG A 1 93 ? 0.906 13.691 4.061 1.00 80.94 93 ARG A N 1
ATOM 742 C CA . ARG A 1 93 ? 0.595 13.929 5.488 1.00 80.94 93 ARG A CA 1
ATOM 743 C C . ARG A 1 93 ? -0.786 13.444 5.903 1.00 80.94 93 ARG A C 1
ATOM 745 O O . ARG A 1 93 ? -0.976 13.061 7.056 1.00 80.94 93 ARG A O 1
ATOM 752 N N . GLU A 1 94 ? -1.734 13.498 4.979 1.00 76.88 94 GLU A N 1
ATOM 753 C CA . GLU A 1 94 ? -3.141 13.250 5.245 1.00 76.88 94 GLU A CA 1
ATOM 754 C C . GLU A 1 94 ? -3.621 12.057 4.428 1.00 76.88 94 GLU A C 1
ATOM 75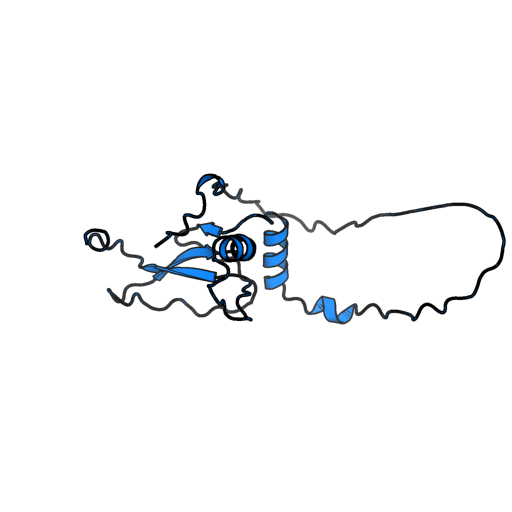6 O O . GLU A 1 94 ? -3.344 11.941 3.233 1.00 76.88 94 GLU A O 1
ATOM 761 N N . ILE A 1 95 ? -4.334 11.169 5.115 1.00 80.69 95 ILE A N 1
ATOM 762 C CA . ILE A 1 95 ? -5.144 10.116 4.525 1.00 80.69 95 ILE A CA 1
ATOM 763 C C . ILE A 1 95 ? -6.520 10.195 5.161 1.00 80.69 95 ILE A C 1
ATOM 765 O O . ILE A 1 95 ? -6.648 10.428 6.369 1.00 80.69 95 ILE A O 1
ATOM 769 N N . GLU A 1 96 ? -7.541 9.991 4.339 1.00 80.75 96 GLU A N 1
ATOM 770 C CA . GLU A 1 96 ? -8.904 9.860 4.823 1.00 80.75 96 GLU A CA 1
ATOM 771 C C . GLU A 1 96 ? -8.993 8.694 5.806 1.00 80.75 96 GLU A C 1
ATOM 773 O O . GLU A 1 96 ? -8.467 7.600 5.581 1.00 80.75 96 GLU A O 1
ATOM 778 N N . LYS A 1 97 ? -9.639 8.936 6.947 1.00 80.69 97 LYS A N 1
ATOM 779 C CA . LYS A 1 97 ? -9.846 7.874 7.930 1.00 80.69 97 LYS A CA 1
ATOM 780 C C . LYS A 1 97 ? -10.721 6.790 7.301 1.00 80.69 97 LYS A C 1
ATOM 782 O O . LYS A 1 97 ? -11.694 7.137 6.631 1.00 80.69 97 LYS A O 1
ATOM 787 N N . PRO A 1 98 ? -10.426 5.503 7.552 1.00 85.44 98 PRO A N 1
ATOM 788 C CA . PRO A 1 98 ? -11.271 4.444 7.040 1.00 85.44 98 PRO A CA 1
ATOM 789 C C . PRO A 1 98 ? -12.688 4.607 7.588 1.00 85.44 98 PRO A C 1
ATOM 791 O O . PRO A 1 98 ? -12.887 4.973 8.753 1.00 85.44 98 PRO A O 1
ATOM 794 N N . GLY A 1 99 ? -13.661 4.357 6.719 1.00 87.81 99 GLY A N 1
ATOM 795 C CA . GLY A 1 99 ? -15.066 4.367 7.081 1.00 87.81 99 GLY A CA 1
ATOM 796 C C . GLY A 1 99 ? -15.439 3.191 7.985 1.00 87.81 99 GLY A C 1
ATOM 797 O O . GLY A 1 99 ? -14.607 2.456 8.523 1.00 87.81 99 GLY A O 1
ATOM 798 N N . LYS A 1 100 ? -16.744 3.004 8.152 1.00 92.88 100 LYS A N 1
ATOM 799 C CA . LYS A 1 100 ? -17.287 1.814 8.805 1.00 92.88 100 LYS A CA 1
ATOM 800 C C . LYS A 1 100 ? -17.473 0.691 7.792 1.00 92.88 100 LYS A C 1
ATOM 802 O O . LYS A 1 100 ? -17.618 0.920 6.594 1.00 92.88 100 LYS A O 1
ATOM 807 N N . CYS A 1 101 ? -17.489 -0.540 8.284 1.00 91.56 101 CYS A N 1
ATOM 808 C CA . CYS A 1 101 ? -17.793 -1.705 7.471 1.00 91.56 101 CYS A CA 1
ATOM 809 C C . CYS A 1 101 ? -19.224 -1.618 6.925 1.00 91.56 101 CYS A C 1
ATOM 811 O O . CYS A 1 101 ? -20.174 -1.527 7.696 1.00 91.56 101 CYS A O 1
ATOM 813 N N . VAL A 1 102 ? -19.374 -1.749 5.607 1.00 89.44 102 VAL A N 1
ATOM 814 C CA . VAL A 1 102 ? -20.677 -1.694 4.921 1.00 89.44 102 VAL A CA 1
ATOM 815 C C . VAL A 1 102 ? -21.632 -2.835 5.296 1.00 89.44 102 VAL A C 1
ATOM 817 O O . VAL A 1 102 ? -22.829 -2.719 5.072 1.00 89.44 102 VAL A O 1
ATOM 820 N N . ILE A 1 103 ? -21.118 -3.931 5.867 1.00 89.88 103 ILE A N 1
ATOM 821 C CA . ILE A 1 103 ? -21.911 -5.121 6.215 1.00 89.88 103 ILE A CA 1
ATOM 822 C C . ILE A 1 103 ? -22.403 -5.062 7.665 1.00 89.88 103 ILE A C 1
ATOM 824 O O . ILE A 1 103 ? -23.572 -5.313 7.933 1.00 89.88 103 ILE A O 1
ATOM 828 N N . CYS A 1 104 ? -21.514 -4.759 8.617 1.00 91.06 104 CYS A N 1
ATOM 829 C CA . CYS A 1 104 ? -21.827 -4.854 10.049 1.00 91.06 104 CYS A CA 1
ATOM 830 C C . CYS A 1 104 ? -21.771 -3.522 10.812 1.00 91.06 104 CYS A C 1
ATOM 832 O O . CYS A 1 104 ? -21.838 -3.539 12.042 1.00 91.06 104 CYS A O 1
ATOM 834 N N . ASP A 1 105 ? -21.558 -2.400 10.114 1.00 91.94 105 ASP A N 1
ATOM 835 C CA . ASP A 1 105 ? -21.311 -1.055 10.672 1.00 91.94 105 ASP A CA 1
ATOM 836 C C . ASP A 1 105 ? -20.134 -0.986 11.673 1.00 91.94 105 ASP A C 1
ATOM 838 O O . ASP A 1 105 ? -19.936 -0.007 12.392 1.00 91.94 105 ASP A O 1
ATOM 842 N N . GLY A 1 106 ? -19.321 -2.043 11.737 1.00 90.31 106 GLY A N 1
ATOM 843 C CA . GLY A 1 106 ? -18.179 -2.146 12.639 1.00 90.31 106 GLY A CA 1
ATOM 844 C C . GLY A 1 106 ? -16.977 -1.312 12.185 1.00 90.31 106 GLY A C 1
ATOM 845 O O . GLY A 1 106 ? -16.903 -0.910 11.020 1.00 90.31 106 GLY A O 1
ATOM 846 N N . PRO A 1 107 ? -15.995 -1.081 13.074 1.00 91.56 107 PRO A N 1
ATOM 847 C CA . PRO A 1 107 ? -14.771 -0.382 12.707 1.00 91.56 107 PRO A CA 1
ATOM 848 C C . PRO A 1 107 ? -13.956 -1.198 11.699 1.00 91.56 107 PRO A C 1
ATOM 850 O O . PRO A 1 107 ? -13.940 -2.437 11.745 1.00 91.56 107 PRO A O 1
ATOM 853 N N . GLN A 1 108 ? -13.269 -0.485 10.810 1.00 92.00 108 GLN A N 1
ATOM 854 C CA . GLN A 1 108 ? -12.288 -1.054 9.896 1.00 92.00 108 GLN A CA 1
ATOM 855 C C . GLN A 1 108 ? -10.864 -0.857 10.429 1.00 92.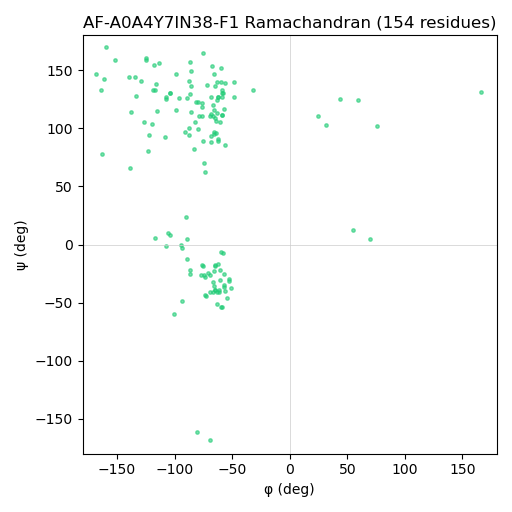00 108 GLN A C 1
ATOM 857 O O . GLN A 1 108 ? -10.560 0.156 11.064 1.00 92.00 108 GLN A O 1
ATOM 862 N N . HIS A 1 109 ? -9.983 -1.815 10.148 1.00 91.94 109 HIS A N 1
ATOM 863 C CA . HIS A 1 109 ? -8.560 -1.737 10.465 1.00 91.94 109 HIS A CA 1
ATOM 864 C C . HIS A 1 109 ? -7.721 -1.782 9.202 1.00 91.94 109 HIS A C 1
ATOM 866 O O . HIS A 1 109 ? -8.141 -2.301 8.174 1.00 91.94 109 HIS A O 1
ATOM 872 N N . TYR A 1 110 ? -6.521 -1.216 9.294 1.00 92.44 110 TYR A N 1
ATOM 873 C CA . TYR A 1 110 ? -5.514 -1.386 8.262 1.00 92.44 110 TYR A CA 1
ATOM 874 C C . TYR A 1 110 ? -5.151 -2.872 8.157 1.00 92.44 110 TYR A C 1
ATOM 876 O O . TYR A 1 110 ? -4.804 -3.494 9.161 1.00 92.44 110 TYR A O 1
ATOM 884 N N . GLU A 1 111 ? -5.229 -3.420 6.950 1.00 9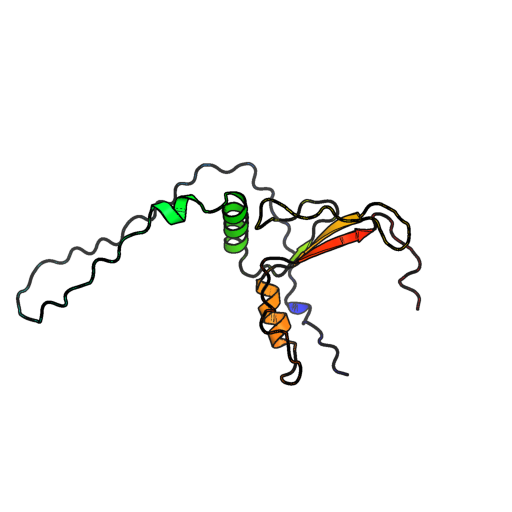3.44 111 GLU A N 1
ATOM 885 C CA . GLU A 1 111 ? -4.881 -4.811 6.654 1.00 93.44 111 GLU A CA 1
ATOM 886 C C . GLU A 1 111 ? -3.481 -4.863 6.037 1.00 93.44 111 GLU A C 1
ATOM 888 O O . GLU A 1 111 ? -2.539 -5.466 6.564 1.00 93.44 111 GLU A O 1
ATOM 893 N N . MET A 1 112 ? -3.343 -4.171 4.907 1.00 94.06 112 MET A N 1
ATOM 894 C CA . MET A 1 112 ? -2.158 -4.206 4.070 1.00 94.06 112 MET A CA 1
ATOM 895 C C . MET A 1 112 ? -2.073 -2.994 3.149 1.00 94.06 112 MET A C 1
ATOM 897 O O . MET A 1 112 ? -3.020 -2.223 2.982 1.00 94.06 112 MET A O 1
ATOM 901 N N . GLN A 1 113 ? -0.916 -2.864 2.522 1.00 94.12 113 GLN A N 1
ATOM 902 C CA . GLN A 1 113 ? -0.582 -1.799 1.600 1.00 94.12 113 GLN A CA 1
ATOM 903 C C . GLN A 1 113 ? 0.066 -2.392 0.352 1.00 94.12 113 GLN A C 1
ATOM 905 O O . GLN A 1 113 ? 1.026 -3.147 0.471 1.00 94.12 113 GLN A O 1
ATOM 910 N N . LEU A 1 114 ? -0.436 -2.050 -0.831 1.00 93.12 114 LEU A N 1
ATOM 911 C CA . LEU A 1 114 ? 0.201 -2.360 -2.106 1.00 93.12 114 LEU A CA 1
ATOM 912 C C . LEU A 1 114 ? 1.192 -1.248 -2.452 1.00 93.12 114 LEU A C 1
ATOM 914 O O . LEU A 1 114 ? 0.934 -0.063 -2.209 1.00 93.12 114 LEU A O 1
ATOM 918 N N . MET A 1 115 ? 2.329 -1.644 -3.006 1.00 92.31 115 MET A N 1
ATOM 919 C CA . MET A 1 115 ? 3.477 -0.779 -3.266 1.00 92.31 115 MET A CA 1
ATOM 920 C C . MET A 1 115 ? 3.697 -0.618 -4.781 1.00 92.31 115 MET A C 1
ATOM 922 O O . MET A 1 115 ? 3.313 -1.516 -5.534 1.00 92.31 115 MET A O 1
ATOM 926 N N . PRO A 1 116 ? 4.346 0.471 -5.244 1.00 91.94 116 PRO A N 1
ATOM 927 C CA . PRO A 1 116 ? 4.514 0.762 -6.671 1.00 91.94 116 PRO A CA 1
ATOM 928 C C . PRO A 1 116 ? 5.076 -0.385 -7.528 1.00 91.94 116 PRO A C 1
ATOM 930 O O . PRO A 1 116 ? 4.586 -0.550 -8.643 1.00 91.94 116 PRO A O 1
ATOM 933 N N . PRO A 1 117 ? 6.036 -1.214 -7.057 1.00 89.88 117 PRO A N 1
ATOM 934 C CA . PRO A 1 117 ? 6.589 -2.314 -7.851 1.00 89.88 117 PRO A CA 1
ATOM 935 C C . PRO A 1 117 ? 5.536 -3.310 -8.349 1.00 89.88 117 PRO A C 1
ATOM 937 O O . PRO A 1 117 ? 5.713 -3.917 -9.400 1.00 89.88 117 PRO A O 1
ATOM 940 N N . LEU A 1 118 ? 4.399 -3.428 -7.654 1.00 89.00 118 LEU A N 1
ATOM 941 C CA . LEU A 1 118 ? 3.294 -4.284 -8.079 1.00 89.00 118 LEU A CA 1
ATOM 942 C C . LEU A 1 118 ? 2.730 -3.883 -9.453 1.00 89.00 118 LEU A C 1
ATOM 944 O O . LEU A 1 118 ? 2.263 -4.744 -10.194 1.00 89.00 118 LEU A O 1
ATOM 948 N N . LEU A 1 119 ? 2.785 -2.595 -9.811 1.00 87.88 119 LEU A N 1
ATOM 949 C CA . LEU A 1 119 ? 2.294 -2.086 -11.095 1.00 87.88 119 LEU A CA 1
ATOM 950 C C . LEU A 1 119 ? 2.950 -2.778 -12.289 1.00 87.88 119 LEU A C 1
ATOM 952 O O . LEU A 1 119 ? 2.276 -3.012 -13.289 1.00 87.88 119 LEU A O 1
ATOM 956 N N . PHE A 1 120 ? 4.238 -3.113 -12.181 1.00 85.56 120 PHE A N 1
ATOM 957 C CA . PHE A 1 120 ? 4.965 -3.828 -13.226 1.00 85.56 120 PHE A CA 1
ATOM 958 C C . PHE A 1 120 ? 4.312 -5.185 -13.507 1.00 85.56 120 PHE A C 1
ATOM 960 O O . PHE A 1 120 ? 3.887 -5.444 -14.630 1.00 85.56 120 PHE A O 1
ATOM 967 N N . PHE A 1 121 ? 4.133 -5.997 -12.463 1.00 83.50 121 PHE A N 1
ATOM 968 C CA . PHE A 1 121 ? 3.542 -7.330 -12.581 1.00 83.50 121 PHE A CA 1
ATOM 969 C C . PHE A 1 121 ? 2.079 -7.286 -13.017 1.00 83.50 121 PHE A C 1
ATOM 971 O O . PHE A 1 121 ? 1.638 -8.137 -13.781 1.00 83.50 121 PHE A O 1
ATOM 978 N N . LEU A 1 122 ? 1.317 -6.285 -12.564 1.00 83.31 122 LEU A N 1
ATOM 979 C CA . LEU A 1 122 ? -0.065 -6.101 -13.012 1.00 83.31 122 LEU A CA 1
ATOM 980 C C . LEU A 1 122 ? -0.139 -5.774 -14.506 1.00 83.31 122 LEU A C 1
ATOM 982 O O . LEU A 1 122 ? -1.028 -6.273 -15.186 1.00 83.31 122 LEU A O 1
ATOM 986 N N . ARG A 1 123 ? 0.787 -4.958 -15.025 1.00 81.50 123 ARG A N 1
ATOM 987 C CA . ARG A 1 123 ? 0.857 -4.650 -16.461 1.00 81.50 123 ARG A CA 1
ATOM 988 C C . ARG A 1 123 ? 1.292 -5.857 -17.278 1.00 81.50 123 ARG A C 1
ATOM 990 O O . ARG A 1 123 ? 0.719 -6.086 -18.332 1.00 81.50 123 ARG A O 1
ATOM 997 N N . GLU A 1 124 ? 2.262 -6.622 -16.789 1.00 80.75 124 GLU A N 1
ATOM 998 C CA . GLU A 1 124 ? 2.729 -7.845 -17.450 1.00 80.75 124 GLU A CA 1
ATOM 999 C C . GLU A 1 124 ? 1.638 -8.926 -17.499 1.00 80.75 124 GLU A C 1
ATOM 1001 O O . GLU A 1 124 ? 1.487 -9.612 -18.505 1.00 80.75 124 GLU A O 1
ATOM 1006 N N . ALA A 1 125 ? 0.851 -9.059 -16.428 1.00 78.12 125 ALA A N 1
ATOM 1007 C CA . ALA A 1 125 ? -0.228 -10.039 -16.336 1.00 78.12 125 ALA A CA 1
ATOM 1008 C C . ALA A 1 125 ? -1.485 -9.661 -17.141 1.00 78.12 125 ALA A C 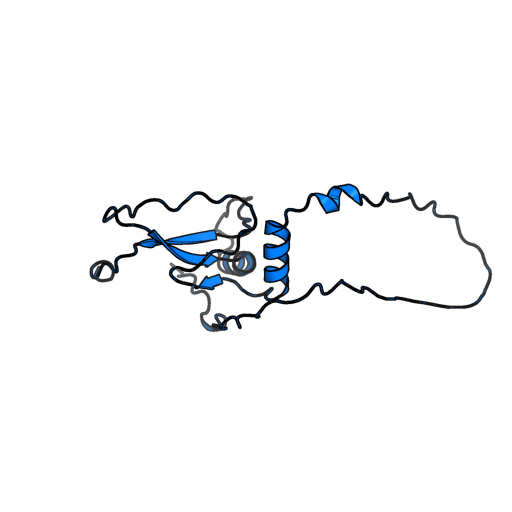1
ATOM 1010 O O . ALA A 1 125 ? -2.341 -10.515 -17.376 1.00 78.12 125 ALA A O 1
ATOM 1011 N N . CYS A 1 126 ? -1.628 -8.394 -17.532 1.00 74.12 126 CYS A N 1
ATOM 1012 C CA . CYS A 1 126 ? -2.715 -7.944 -18.389 1.00 74.12 126 CYS A CA 1
ATOM 1013 C C . CYS A 1 126 ? -2.393 -8.253 -19.855 1.00 74.12 126 CYS A C 1
ATOM 1015 O O . CYS A 1 126 ? -1.410 -7.762 -20.405 1.00 74.12 126 CYS A O 1
ATOM 1017 N N . ASP A 1 127 ? -3.266 -9.011 -20.521 1.00 68.12 127 ASP A N 1
ATOM 1018 C CA . ASP A 1 127 ? -3.164 -9.235 -21.964 1.00 68.12 127 ASP A CA 1
ATOM 1019 C C . ASP A 1 127 ? -3.245 -7.902 -22.727 1.00 68.12 127 ASP A C 1
ATOM 1021 O O . ASP A 1 127 ? -3.956 -6.983 -22.313 1.00 68.12 127 ASP A O 1
ATOM 1025 N N . SER A 1 128 ? -2.623 -7.833 -23.909 1.00 65.12 128 SER A N 1
ATOM 1026 C CA . SER A 1 128 ? -2.592 -6.655 -24.800 1.00 65.12 128 SER A CA 1
ATOM 1027 C C . SER A 1 128 ? -3.964 -6.123 -25.252 1.00 65.12 128 SER A C 1
ATOM 1029 O O . SER A 1 128 ? -4.043 -5.070 -25.881 1.00 65.12 128 SER A O 1
ATOM 1031 N N . SER A 1 129 ? -5.051 -6.832 -24.934 1.00 63.81 129 SER A N 1
ATOM 1032 C CA . SER A 1 129 ? -6.438 -6.408 -25.170 1.00 63.81 129 SER A CA 1
ATOM 1033 C C . SER A 1 129 ? -7.049 -5.611 -24.010 1.00 63.81 129 SER A C 1
ATOM 1035 O O . SER A 1 129 ? -8.100 -4.991 -24.174 1.00 63.81 129 SER A O 1
ATOM 1037 N N . THR A 1 130 ? -6.398 -5.603 -22.845 1.00 67.62 130 THR A N 1
ATOM 1038 C CA . THR A 1 130 ? -6.881 -4.922 -21.643 1.00 67.62 130 THR A CA 1
ATOM 1039 C C . THR A 1 130 ? -6.407 -3.473 -21.670 1.00 67.62 130 THR A C 1
ATOM 1041 O O . THR A 1 130 ? -5.255 -3.178 -21.356 1.00 67.62 130 THR A O 1
ATOM 1044 N N . GLN A 1 131 ? -7.289 -2.547 -22.054 1.00 67.44 131 GLN A N 1
ATOM 1045 C CA . GLN A 1 131 ? -7.023 -1.116 -21.902 1.00 67.44 131 GLN A CA 1
ATOM 1046 C C . GLN A 1 131 ? -7.031 -0.768 -20.412 1.00 67.44 131 GLN A C 1
ATOM 1048 O O . GLN A 1 131 ? -8.077 -0.811 -19.763 1.00 67.44 131 GLN A O 1
ATOM 1053 N N . TYR A 1 132 ? -5.864 -0.441 -19.862 1.00 71.00 132 TYR A N 1
ATOM 1054 C CA . TYR A 1 132 ? -5.776 0.198 -18.555 1.00 71.00 132 TYR A CA 1
ATOM 1055 C C . TYR A 1 132 ? -5.914 1.721 -18.717 1.00 71.00 132 TYR A C 1
ATOM 1057 O O . TYR A 1 132 ? -5.520 2.261 -19.753 1.00 71.00 132 TYR A O 1
ATOM 1065 N N . PRO A 1 133 ? -6.468 2.429 -17.717 1.00 73.69 133 PRO A N 1
ATOM 1066 C CA . PRO A 1 133 ? -6.493 3.889 -17.722 1.00 73.69 133 PRO A CA 1
ATOM 1067 C C . PRO A 1 133 ? -5.072 4.447 -17.863 1.00 73.69 133 PRO A C 1
ATOM 1069 O O . PRO A 1 133 ? -4.161 3.935 -17.211 1.00 73.69 133 PRO A O 1
ATOM 1072 N N . GLU A 1 134 ? -4.877 5.501 -18.660 1.00 68.69 134 GLU A N 1
ATOM 1073 C CA . GLU A 1 134 ? -3.560 6.150 -18.829 1.00 68.69 134 GLU A CA 1
ATOM 1074 C C . GLU A 1 134 ? -2.928 6.529 -17.474 1.00 68.69 134 GLU A C 1
ATOM 1076 O O . GLU A 1 134 ? -1.721 6.389 -17.281 1.00 68.69 134 GLU A O 1
ATOM 1081 N N . ASP A 1 135 ? -3.770 6.854 -16.491 1.00 71.50 135 ASP A N 1
ATOM 1082 C CA . ASP A 1 135 ? -3.387 7.243 -15.133 1.00 71.50 135 ASP A CA 1
ATOM 1083 C C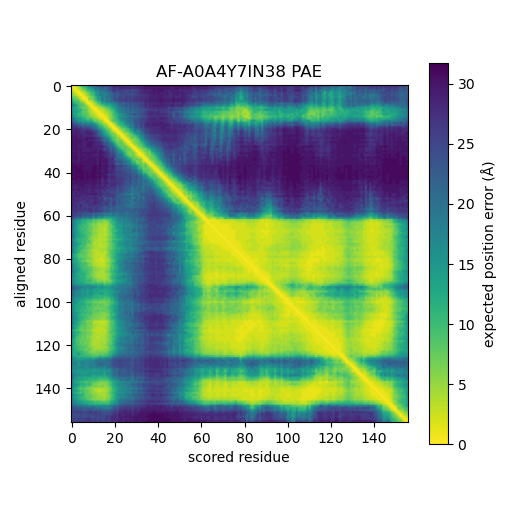 . ASP A 1 135 ? -3.272 6.068 -14.148 1.00 71.50 135 ASP A C 1
ATOM 1085 O O . ASP A 1 135 ? -3.378 6.251 -12.933 1.00 71.50 135 ASP A O 1
ATOM 1089 N N . TRP A 1 136 ? -3.047 4.837 -14.625 1.00 78.25 136 TRP A N 1
ATOM 1090 C CA . TRP A 1 136 ? -2.763 3.685 -13.759 1.00 78.25 136 TRP A CA 1
ATOM 1091 C C . TRP A 1 136 ? -1.338 3.760 -13.177 1.00 78.25 136 TRP A C 1
ATOM 1093 O O . TRP A 1 136 ? -0.458 2.931 -13.451 1.00 78.25 136 TRP A O 1
ATOM 1103 N N . ASN A 1 137 ? -1.101 4.811 -12.396 1.00 82.69 137 ASN A N 1
ATOM 1104 C CA . ASN A 1 137 ? 0.120 5.110 -11.675 1.00 82.69 137 ASN A CA 1
ATOM 1105 C C . ASN A 1 137 ? -0.249 5.610 -10.275 1.00 82.69 137 ASN A C 1
ATOM 1107 O O . ASN A 1 137 ? -0.859 6.664 -10.110 1.00 82.69 137 ASN A O 1
ATOM 1111 N N . TRP A 1 138 ? 0.111 4.840 -9.255 1.00 88.44 138 TRP A N 1
ATOM 1112 C CA . TRP A 1 138 ? -0.167 5.162 -7.862 1.00 88.44 138 TRP A CA 1
ATOM 1113 C C . TRP A 1 138 ? 1.081 4.931 -7.013 1.00 88.44 138 TRP A C 1
ATOM 1115 O O . TRP A 1 138 ? 1.838 3.990 -7.238 1.00 88.44 138 TRP A O 1
ATOM 1125 N N . MET A 1 139 ? 1.285 5.777 -5.997 1.00 88.69 139 MET A N 1
ATOM 1126 C CA . MET A 1 139 ? 2.364 5.572 -5.022 1.00 88.69 139 MET A CA 1
ATOM 1127 C C . MET A 1 139 ? 2.037 4.430 -4.072 1.00 88.69 139 MET A C 1
ATOM 1129 O O . MET A 1 139 ? 2.898 3.634 -3.728 1.00 88.69 139 MET A O 1
ATOM 1133 N N . THR A 1 140 ? 0.806 4.353 -3.579 1.00 90.25 140 THR A N 1
ATOM 1134 C CA . THR A 1 140 ? 0.408 3.235 -2.734 1.00 90.25 140 THR A CA 1
ATOM 1135 C C . THR A 1 140 ? -1.103 3.093 -2.668 1.00 90.25 140 THR A C 1
ATOM 1137 O O . THR A 1 140 ? -1.814 4.093 -2.609 1.00 90.25 140 THR A O 1
ATOM 1140 N N . LEU A 1 141 ? -1.583 1.850 -2.644 1.00 91.81 141 LEU A N 1
ATOM 1141 C CA . LEU A 1 141 ? -2.976 1.531 -2.345 1.00 91.81 141 LEU A CA 1
ATOM 1142 C C . LEU A 1 141 ? -3.053 0.913 -0.956 1.00 91.81 141 LEU A C 1
ATOM 1144 O O . LEU A 1 141 ? -2.376 -0.071 -0.665 1.00 91.81 141 LEU A O 1
ATOM 1148 N N . ILE A 1 142 ? -3.880 1.485 -0.090 1.00 93.38 142 ILE A N 1
ATOM 1149 C CA . ILE A 1 142 ? -4.023 1.032 1.292 1.00 93.38 142 ILE A CA 1
ATOM 1150 C C . ILE A 1 142 ? -5.365 0.330 1.438 1.00 93.38 142 ILE A C 1
ATOM 1152 O O . ILE A 1 142 ? -6.407 0.880 1.096 1.00 93.38 142 ILE A O 1
ATOM 1156 N N . THR A 1 143 ? -5.325 -0.893 1.957 1.00 93.25 143 THR A N 1
ATOM 1157 C CA . THR A 1 143 ? -6.507 -1.731 2.137 1.00 93.25 143 THR A CA 1
ATOM 1158 C C . THR A 1 143 ? -6.914 -1.739 3.602 1.00 93.25 143 THR A C 1
ATOM 1160 O O . THR A 1 143 ? -6.095 -1.999 4.490 1.00 93.25 143 THR A O 1
ATOM 1163 N N . TYR A 1 144 ? -8.199 -1.489 3.840 1.00 93.12 144 TYR A N 1
ATOM 1164 C CA . TYR A 1 144 ? -8.825 -1.590 5.149 1.00 93.12 144 TYR A CA 1
ATOM 1165 C C . TYR A 1 144 ? -9.881 -2.692 5.136 1.00 93.12 144 TYR A C 1
ATOM 1167 O O . TYR A 1 144 ? -10.654 -2.815 4.187 1.00 93.12 144 TYR A O 1
ATOM 1175 N N . THR A 1 145 ? -9.927 -3.480 6.201 1.00 92.38 145 THR A N 1
ATOM 1176 C CA . THR A 1 145 ? -10.827 -4.629 6.349 1.00 92.38 145 THR A CA 1
ATOM 1177 C C . THR A 1 145 ? -11.661 -4.498 7.614 1.00 92.38 145 THR A C 1
ATOM 1179 O O . THR A 1 145 ? -11.354 -3.721 8.522 1.00 92.38 145 THR A O 1
ATOM 1182 N N . CYS A 1 146 ? -12.776 -5.226 7.667 1.00 93.00 146 CYS A N 1
ATOM 1183 C CA . CYS A 1 146 ? -13.599 -5.267 8.866 1.00 93.00 146 CYS A CA 1
ATOM 1184 C C . CYS A 1 146 ? -12.832 -5.920 10.021 1.00 93.00 146 CYS A C 1
ATOM 1186 O O . CYS A 1 146 ? -12.237 -6.978 9.860 1.00 93.00 146 CYS A O 1
ATOM 1188 N N . SER A 1 147 ? -12.936 -5.326 11.209 1.00 87.75 147 SER A N 1
ATOM 1189 C CA . SER A 1 147 ? -12.418 -5.897 12.461 1.00 87.75 147 SER A CA 1
ATOM 1190 C C . SER A 1 147 ? -13.019 -7.247 12.851 1.00 87.75 147 SER A C 1
ATOM 1192 O O . SER A 1 147 ? -12.436 -7.979 13.651 1.00 87.75 147 SER A O 1
ATOM 1194 N N . LYS A 1 148 ? -14.205 -7.567 12.329 1.00 86.25 148 LYS A N 1
ATOM 1195 C CA . LYS A 1 148 ? -14.899 -8.822 12.595 1.00 86.25 148 LYS A CA 1
ATOM 1196 C C . LYS A 1 148 ? -14.598 -9.803 11.472 1.00 86.25 148 LYS A C 1
ATOM 1198 O O . LYS A 1 148 ? -14.869 -9.515 10.308 1.00 86.25 148 LYS A O 1
ATOM 1203 N N . VAL A 1 149 ? -14.115 -10.986 11.839 1.00 70.31 149 VAL A N 1
ATOM 1204 C CA . VAL A 1 149 ? -14.102 -12.139 10.937 1.00 70.31 149 VAL A CA 1
ATOM 1205 C C . VAL A 1 149 ? -15.555 -12.552 10.737 1.00 70.31 149 VAL A C 1
ATOM 1207 O O . VAL A 1 149 ? -16.211 -12.960 11.694 1.00 70.31 149 VAL A O 1
ATOM 1210 N N . ILE A 1 150 ? -16.077 -12.385 9.524 1.00 59.00 150 ILE A N 1
ATOM 1211 C CA . ILE A 1 150 ? -17.407 -12.878 9.160 1.00 59.00 150 ILE A CA 1
ATOM 1212 C C . ILE A 1 150 ? -17.219 -14.335 8.720 1.00 59.00 150 ILE A C 1
ATOM 1214 O O . ILE A 1 150 ? -16.556 -14.556 7.707 1.00 59.00 150 ILE A O 1
ATOM 1218 N N . PRO A 1 151 ? -17.756 -15.329 9.449 1.00 56.25 151 PRO A N 1
ATOM 1219 C CA . PRO A 1 151 ? -17.563 -16.741 9.109 1.00 56.25 151 PRO A CA 1
ATOM 1220 C C . PRO A 1 151 ? -18.188 -17.156 7.763 1.00 56.25 151 PRO A C 1
ATOM 1222 O O . PRO A 1 151 ? -17.790 -18.171 7.203 1.00 56.25 151 PRO A O 1
ATOM 1225 N N . ASP A 1 152 ? -19.112 -16.361 7.212 1.00 51.62 152 ASP A N 1
ATOM 1226 C CA . ASP A 1 152 ? -20.042 -16.818 6.167 1.00 51.62 152 ASP A CA 1
ATOM 1227 C C . ASP A 1 152 ? -19.752 -16.322 4.736 1.00 51.62 152 ASP A C 1
ATOM 1229 O O . ASP A 1 152 ? -20.570 -16.522 3.844 1.00 51.62 152 ASP A O 1
ATOM 1233 N N . LEU A 1 153 ? -18.604 -15.689 4.467 1.00 51.09 153 LEU A N 1
ATOM 1234 C CA . LEU A 1 153 ? -18.262 -15.213 3.108 1.00 51.09 153 LEU A CA 1
ATOM 1235 C C . LEU A 1 153 ? -17.406 -16.190 2.276 1.00 51.09 153 LEU A C 1
ATOM 1237 O O . LEU A 1 153 ? -17.110 -15.891 1.125 1.00 51.09 153 LEU A O 1
ATOM 1241 N N . PHE A 1 154 ? -17.035 -17.357 2.818 1.00 49.91 154 PHE A N 1
ATOM 1242 C CA . PHE A 1 154 ? -16.253 -18.389 2.105 1.00 49.91 154 PHE A CA 1
ATOM 1243 C C . PHE A 1 154 ? -17.077 -19.605 1.644 1.00 49.91 154 PHE A C 1
ATOM 1245 O O . PHE A 1 154 ? -16.511 -20.588 1.170 1.00 49.91 154 PHE A O 1
ATOM 1252 N N . LEU A 1 155 ? -18.404 -19.554 1.776 1.00 40.59 155 LEU A N 1
ATOM 1253 C CA . LEU A 1 155 ? -19.322 -20.593 1.308 1.00 40.59 155 LEU A CA 1
ATOM 1254 C C . LEU A 1 155 ? -20.341 -19.974 0.348 1.00 40.59 155 LEU A C 1
ATOM 1256 O O . LEU A 1 155 ? -21.445 -19.650 0.770 1.00 40.59 155 LEU A O 1
ATOM 1260 N N . ASN A 1 156 ? -19.948 -19.769 -0.910 1.00 35.19 156 ASN A N 1
ATOM 1261 C CA . ASN A 1 156 ? -20.812 -19.831 -2.099 1.00 35.19 156 ASN A CA 1
ATOM 1262 C C . ASN A 1 156 ? -19.954 -19.860 -3.364 1.00 35.19 156 ASN A C 1
ATOM 1264 O O . ASN A 1 156 ? -19.112 -18.948 -3.519 1.00 35.19 156 ASN A O 1
#